Protein AF-F0EJE2-F1 (afdb_monomer_lite)

Foldseek 3Di:
DPPVVVVLLVQQLVLQLVVCVVVVDPDDPVVSSVLSVLLVVLLVVDDPVVNVVQSPDPCSNVVSVVSSVVVVVVVVVVVD

Secondary structure (DSSP, 8-state):
--HHHHHHHHHHHHHHHHHHHHTT----HHHHHHHHHHHHHHHHHS-HHHHHHHHTSTTHHHHHHHHHHHHHHHHHHHT-

Sequence (80 aa):
MNTNQLARKKYVQNKVKKVFVQANVTIPKLVINGVATALYKEFINLSIEEQERVLFSEELVACLWEKHVVTKEKELLEEM

pLDDT: mean 91.02, std 8.99, range [52.03, 97.56]

Structure (mmCIF, N/CA/C/O backbone):
data_AF-F0EJE2-F1
#
_entry.id   AF-F0EJE2-F1
#
loop_
_atom_site.group_PDB
_atom_site.id
_atom_site.type_symbol
_atom_site.label_atom_id
_atom_site.label_alt_id
_atom_site.label_comp_id
_atom_site.label_asym_id
_atom_site.label_entity_id
_atom_site.label_seq_id
_atom_site.pdbx_PDB_ins_code
_atom_site.Cartn_x
_atom_site.Cartn_y
_atom_site.Cartn_z
_atom_site.occupancy
_atom_site.B_iso_or_equiv
_atom_site.auth_seq_id
_atom_site.auth_comp_id
_atom_site.auth_asym_id
_atom_site.auth_atom_id
_atom_site.pdbx_PDB_model_num
ATOM 1 N N . MET A 1 1 ? 5.016 19.710 -10.842 1.00 52.03 1 MET A N 1
ATOM 2 C CA . MET A 1 1 ? 4.965 18.303 -10.381 1.00 52.03 1 MET A CA 1
ATOM 3 C C . MET A 1 1 ? 5.655 17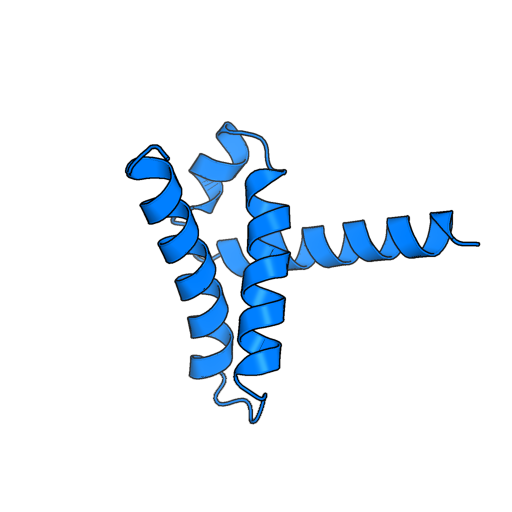.460 -11.445 1.00 52.03 1 MET A C 1
ATOM 5 O O . MET A 1 1 ? 5.228 17.526 -12.591 1.00 52.03 1 MET A O 1
ATOM 9 N N . ASN A 1 2 ? 6.766 16.787 -11.127 1.00 63.88 2 ASN A N 1
ATOM 10 C CA . ASN A 1 2 ? 7.562 16.064 -12.126 1.00 63.88 2 ASN A CA 1
ATOM 11 C C . ASN A 1 2 ? 6.738 14.869 -12.657 1.00 63.88 2 ASN A C 1
ATOM 13 O O . ASN A 1 2 ? 6.161 14.123 -11.863 1.00 63.88 2 ASN A O 1
ATOM 17 N N . THR A 1 3 ? 6.615 14.703 -13.976 1.00 64.56 3 THR A N 1
ATOM 18 C CA . THR A 1 3 ? 5.722 13.710 -14.622 1.00 64.56 3 THR A CA 1
ATOM 19 C C . THR A 1 3 ? 5.975 12.279 -14.136 1.00 64.56 3 THR A C 1
ATOM 21 O O . THR A 1 3 ? 5.035 11.495 -13.987 1.00 64.56 3 THR A O 1
ATOM 24 N N . ASN A 1 4 ? 7.223 11.974 -13.776 1.00 80.81 4 ASN A N 1
ATOM 25 C CA . ASN A 1 4 ? 7.646 10.681 -13.240 1.00 80.81 4 ASN A CA 1
ATOM 26 C C . ASN A 1 4 ? 7.037 10.373 -11.849 1.00 80.81 4 ASN A C 1
ATOM 28 O O . ASN A 1 4 ? 6.619 9.250 -11.573 1.00 80.81 4 ASN A O 1
ATOM 32 N N . GLN A 1 5 ? 6.876 11.385 -10.987 1.00 85.50 5 GLN A N 1
ATOM 33 C CA . GLN A 1 5 ? 6.263 11.217 -9.659 1.00 85.50 5 GLN A CA 1
ATOM 34 C C . GLN A 1 5 ? 4.756 10.947 -9.753 1.00 85.50 5 GLN A C 1
ATOM 36 O O . GLN A 1 5 ? 4.220 10.110 -9.026 1.00 85.50 5 GLN A O 1
ATOM 41 N N . LEU A 1 6 ? 4.063 11.624 -10.675 1.00 91.25 6 LEU A N 1
ATOM 42 C CA . LEU A 1 6 ? 2.633 11.402 -10.894 1.00 91.25 6 LEU A CA 1
ATOM 43 C C . LEU A 1 6 ? 2.360 9.994 -11.442 1.00 91.25 6 LEU A C 1
ATOM 45 O O . LEU A 1 6 ? 1.403 9.346 -11.014 1.00 91.25 6 LEU A O 1
ATOM 49 N N . ALA A 1 7 ? 3.205 9.520 -12.361 1.00 92.31 7 ALA A N 1
ATOM 50 C CA . ALA A 1 7 ? 3.122 8.168 -12.900 1.00 92.31 7 ALA A CA 1
ATOM 51 C C . ALA A 1 7 ? 3.310 7.113 -11.798 1.00 92.31 7 ALA A C 1
ATOM 53 O O . ALA A 1 7 ? 2.454 6.241 -11.644 1.00 92.31 7 ALA A O 1
ATOM 54 N N . ARG A 1 8 ? 4.357 7.252 -10.969 1.00 93.00 8 ARG A N 1
ATOM 55 C CA . ARG A 1 8 ? 4.609 6.365 -9.818 1.00 93.00 8 ARG A CA 1
ATOM 56 C C . ARG A 1 8 ? 3.436 6.346 -8.839 1.00 93.00 8 ARG A C 1
ATOM 58 O O . ARG A 1 8 ? 2.956 5.271 -8.487 1.00 93.00 8 ARG A O 1
ATOM 65 N N . LYS A 1 9 ? 2.896 7.516 -8.477 1.00 95.31 9 LYS A N 1
ATOM 66 C CA . LYS A 1 9 ? 1.710 7.615 -7.613 1.00 95.31 9 LYS A CA 1
ATOM 67 C C . LYS A 1 9 ? 0.527 6.828 -8.161 1.00 95.31 9 LYS A C 1
ATOM 69 O O . LYS A 1 9 ? -0.052 6.007 -7.452 1.00 95.31 9 LYS A O 1
ATOM 74 N N . LYS A 1 10 ? 0.167 7.071 -9.424 1.00 95.88 10 LYS A N 1
ATOM 75 C CA . LYS A 1 10 ? -0.957 6.379 -10.067 1.00 95.88 10 LYS A CA 1
ATOM 76 C C . LYS A 1 10 ? -0.722 4.875 -10.126 1.00 95.88 10 LYS A C 1
ATOM 78 O O . LYS A 1 10 ? -1.646 4.116 -9.852 1.00 95.88 10 LYS A O 1
ATOM 83 N N . TYR A 1 11 ? 0.498 4.456 -10.452 1.00 95.81 11 TYR A N 1
ATOM 84 C CA . TYR A 1 11 ? 0.865 3.049 -10.518 1.00 95.81 11 TYR A CA 1
ATOM 85 C C . TYR A 1 11 ? 0.654 2.347 -9.167 1.00 95.81 11 TYR A C 1
ATOM 87 O O . TYR A 1 11 ? -0.112 1.385 -9.101 1.00 95.81 11 TYR A O 1
ATOM 95 N N . VAL A 1 12 ? 1.251 2.865 -8.086 1.00 96.81 12 VAL A N 1
ATOM 96 C CA . VAL A 1 12 ? 1.158 2.256 -6.747 1.00 96.81 12 VAL A CA 1
ATOM 97 C C . VAL A 1 12 ? -0.296 2.199 -6.286 1.00 96.81 12 VAL A C 1
ATOM 99 O O . VAL A 1 12 ? -0.793 1.138 -5.911 1.00 96.81 12 VAL A O 1
ATOM 102 N N . GLN A 1 13 ? -1.023 3.316 -6.397 1.00 97.06 13 GLN A N 1
ATOM 103 C CA . GLN A 1 13 ? -2.428 3.371 -5.997 1.00 97.06 13 GLN A CA 1
ATOM 104 C C . GLN A 1 13 ? -3.292 2.387 -6.792 1.00 97.06 13 GLN A C 1
ATOM 106 O O . GLN A 1 13 ? -4.149 1.725 -6.213 1.00 97.06 13 GLN A O 1
ATOM 111 N N . ASN A 1 14 ? -3.076 2.254 -8.101 1.00 95.94 14 ASN A N 1
ATOM 112 C CA . ASN A 1 14 ? -3.829 1.307 -8.920 1.00 95.94 14 ASN A CA 1
ATOM 113 C C . ASN A 1 14 ? -3.506 -0.147 -8.567 1.00 95.94 14 ASN A C 1
ATOM 115 O O . ASN A 1 14 ? -4.427 -0.961 -8.522 1.00 95.94 14 ASN A O 1
ATOM 119 N N . LYS A 1 15 ? -2.239 -0.474 -8.275 1.00 95.44 15 LYS A N 1
ATOM 120 C CA . LYS A 1 15 ? -1.842 -1.820 -7.836 1.00 95.44 15 LYS A CA 1
ATOM 121 C C . LYS A 1 15 ? -2.562 -2.202 -6.539 1.00 95.44 15 LYS A C 1
ATOM 123 O O . LYS A 1 15 ? -3.170 -3.266 -6.486 1.00 95.44 15 LYS A O 1
ATOM 128 N N . VAL A 1 16 ? -2.596 -1.298 -5.555 1.00 94.94 16 VAL A N 1
ATOM 129 C CA . VAL A 1 16 ? -3.330 -1.498 -4.293 1.00 94.94 16 VAL A CA 1
ATOM 130 C C . VAL A 1 16 ? -4.823 -1.711 -4.548 1.00 94.94 16 VAL A C 1
ATOM 132 O O . VAL A 1 16 ? -5.389 -2.705 -4.106 1.00 94.94 16 VAL A O 1
ATOM 135 N N . LYS A 1 17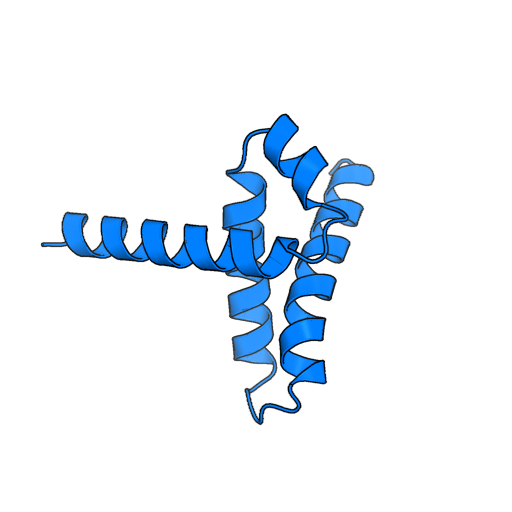 ? -5.470 -0.817 -5.309 1.00 94.88 17 LYS A N 1
ATOM 136 C CA . LYS A 1 17 ? -6.908 -0.932 -5.618 1.00 94.88 17 LYS A CA 1
ATOM 137 C C . LYS A 1 17 ? -7.246 -2.260 -6.293 1.00 94.88 17 LYS A C 1
ATOM 139 O O . LYS A 1 17 ? -8.284 -2.846 -5.998 1.00 94.88 17 LYS A O 1
ATOM 144 N N . LYS A 1 18 ? -6.374 -2.725 -7.193 1.00 93.56 18 LYS A N 1
ATOM 145 C CA . LYS A 1 18 ? -6.576 -3.959 -7.954 1.00 93.56 18 LYS A CA 1
ATOM 146 C C . LYS A 1 18 ? -6.648 -5.187 -7.045 1.00 93.56 18 LYS A C 1
ATOM 148 O O . LYS A 1 18 ? -7.506 -6.021 -7.295 1.00 93.56 18 LYS A O 1
ATOM 153 N N . VAL A 1 19 ? -5.842 -5.257 -5.981 1.00 91.50 19 VAL A N 1
ATOM 154 C CA . VAL A 1 19 ? -5.882 -6.368 -5.008 1.00 91.50 19 VAL A CA 1
ATOM 155 C C . VAL A 1 19 ? -7.274 -6.510 -4.393 1.00 91.50 19 VAL A C 1
ATOM 157 O O . VAL A 1 19 ? -7.850 -7.593 -4.417 1.00 91.50 19 VAL A O 1
ATOM 160 N N . PHE A 1 20 ? -7.864 -5.407 -3.929 1.00 87.69 20 PHE A N 1
ATOM 161 C CA . PHE A 1 20 ? -9.203 -5.434 -3.335 1.00 87.69 20 PHE A CA 1
ATOM 162 C C . PHE A 1 20 ? -10.285 -5.758 -4.370 1.00 87.69 20 PHE A C 1
ATOM 164 O O . PHE A 1 20 ? -11.145 -6.594 -4.124 1.00 87.69 20 PHE A O 1
ATOM 171 N N . VAL A 1 21 ? -10.228 -5.155 -5.561 1.00 86.12 21 VAL A N 1
ATOM 172 C CA . VAL A 1 21 ? -11.211 -5.445 -6.619 1.00 86.12 21 VAL A CA 1
ATOM 173 C C . VAL A 1 21 ? -11.149 -6.914 -7.057 1.00 86.12 21 VAL A C 1
ATOM 175 O O . VAL A 1 21 ? -12.190 -7.534 -7.245 1.00 86.12 21 VAL A O 1
ATOM 178 N N . GLN A 1 22 ? -9.950 -7.489 -7.190 1.00 87.75 22 GLN A N 1
ATOM 179 C CA . GLN A 1 22 ? -9.767 -8.894 -7.573 1.00 87.75 22 GLN A CA 1
ATOM 180 C C . GLN A 1 22 ? -10.202 -9.873 -6.484 1.00 87.75 22 GLN A C 1
ATOM 182 O O . GLN A 1 22 ? -10.700 -10.946 -6.806 1.00 87.75 22 GLN A O 1
ATOM 187 N N . ALA A 1 23 ? -10.074 -9.493 -5.213 1.00 83.12 23 ALA A N 1
ATOM 188 C CA . ALA A 1 23 ? -10.584 -10.280 -4.095 1.00 83.12 23 ALA A CA 1
ATOM 189 C C . ALA A 1 23 ? -12.129 -10.307 -4.021 1.00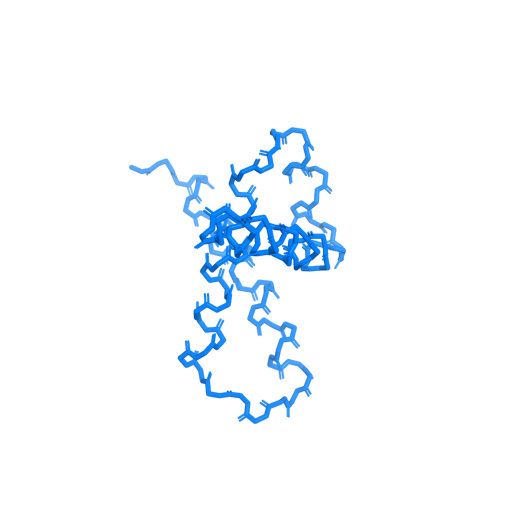 83.12 23 ALA A C 1
ATOM 191 O O . ALA A 1 23 ? -12.679 -10.947 -3.131 1.00 83.12 23 ALA A O 1
ATOM 192 N N . ASN A 1 24 ? -12.829 -9.617 -4.938 1.00 73.44 24 ASN A N 1
ATOM 193 C CA . ASN A 1 24 ? -14.290 -9.526 -5.027 1.00 73.44 24 ASN A CA 1
ATOM 194 C C . ASN A 1 24 ? -14.963 -9.138 -3.700 1.00 73.44 24 ASN A C 1
ATOM 196 O O . ASN A 1 24 ? -16.067 -9.575 -3.377 1.00 73.44 24 ASN A O 1
ATOM 200 N N . VAL A 1 25 ? -14.273 -8.320 -2.906 1.00 70.88 25 VAL A N 1
ATOM 201 C CA . VAL A 1 25 ? -14.775 -7.878 -1.610 1.00 70.88 25 VAL A CA 1
ATOM 202 C C . VAL A 1 25 ? -15.831 -6.793 -1.807 1.00 70.88 25 VAL A C 1
ATOM 204 O O . VAL A 1 25 ? -15.648 -5.859 -2.590 1.00 70.88 25 VAL A O 1
ATOM 207 N N . THR A 1 26 ? -16.923 -6.862 -1.047 1.00 85.81 26 THR A N 1
ATOM 208 C CA . THR A 1 26 ? -18.016 -5.870 -1.032 1.00 85.81 26 THR A CA 1
ATOM 209 C C . THR A 1 26 ? -17.619 -4.563 -0.327 1.00 85.81 26 THR A C 1
ATOM 211 O O . THR A 1 26 ? -18.438 -3.898 0.305 1.00 85.81 26 THR A O 1
ATOM 214 N N . ILE A 1 27 ? -16.341 -4.183 -0.397 1.00 87.00 27 ILE A N 1
ATOM 215 C CA . ILE A 1 27 ? -15.812 -2.987 0.255 1.00 87.00 27 ILE A CA 1
ATOM 216 C C . ILE A 1 27 ? -16.194 -1.756 -0.580 1.00 87.00 27 ILE A C 1
ATOM 218 O O . ILE A 1 27 ? -15.933 -1.720 -1.788 1.00 87.00 27 ILE A O 1
ATOM 222 N N . PRO A 1 28 ? -16.759 -0.701 0.035 1.00 91.81 28 PRO A N 1
ATOM 223 C CA . PRO A 1 28 ? -17.069 0.532 -0.673 1.00 91.81 28 PRO A CA 1
ATOM 224 C C . PRO A 1 28 ? -15.837 1.148 -1.348 1.00 91.81 28 PRO A C 1
ATOM 226 O O . PRO A 1 28 ? -14.759 1.249 -0.758 1.00 91.81 28 PRO A O 1
ATOM 229 N N . LYS A 1 29 ? -16.014 1.676 -2.567 1.00 90.75 29 LYS A N 1
ATOM 230 C CA . LYS A 1 29 ? -14.938 2.340 -3.332 1.00 90.75 29 LYS A CA 1
ATOM 231 C C . LYS A 1 29 ? -14.245 3.457 -2.546 1.00 90.75 29 LYS A C 1
ATOM 233 O O . LYS A 1 29 ? -13.043 3.658 -2.709 1.00 90.75 29 LYS A O 1
ATOM 238 N N . LEU A 1 30 ? -14.991 4.180 -1.706 1.00 94.06 30 LEU A N 1
ATOM 239 C CA . LEU A 1 30 ? -14.452 5.241 -0.852 1.00 94.06 30 LEU A CA 1
ATOM 240 C C . LEU A 1 30 ? -13.381 4.701 0.107 1.00 94.06 30 LEU A C 1
ATOM 242 O O . LEU A 1 30 ? -12.304 5.283 0.203 1.00 94.06 30 LEU A O 1
ATOM 246 N N . VAL A 1 31 ? -13.644 3.552 0.735 1.00 93.19 31 VAL A N 1
ATOM 247 C CA . VAL A 1 31 ? -12.711 2.890 1.658 1.00 93.19 31 VAL A CA 1
ATOM 248 C C . VAL A 1 31 ? -11.473 2.407 0.904 1.00 93.19 31 VAL A C 1
ATOM 250 O O . VAL A 1 31 ? -10.355 2.715 1.307 1.00 93.19 31 VAL A O 1
ATOM 253 N N . ILE A 1 32 ? -11.653 1.754 -0.250 1.00 94.12 32 ILE A N 1
ATOM 254 C CA . ILE A 1 32 ? -10.536 1.289 -1.093 1.00 94.12 32 ILE A CA 1
ATOM 255 C C . ILE A 1 32 ? -9.638 2.466 -1.519 1.00 94.12 32 ILE A C 1
ATOM 257 O O . ILE A 1 32 ? -8.411 2.367 -1.505 1.00 94.12 32 ILE A O 1
ATOM 261 N N . ASN A 1 33 ? -10.231 3.607 -1.884 1.00 94.94 33 ASN A N 1
ATOM 262 C CA . ASN A 1 33 ? -9.479 4.816 -2.224 1.00 94.94 33 ASN A CA 1
ATOM 263 C C . ASN A 1 33 ? -8.716 5.392 -1.021 1.00 94.94 33 ASN A C 1
ATOM 265 O O . ASN A 1 33 ? -7.588 5.866 -1.195 1.00 94.94 33 ASN A O 1
ATOM 269 N N . GLY A 1 34 ? -9.308 5.337 0.174 1.00 96.12 34 GLY A N 1
ATOM 270 C CA . GLY A 1 34 ? -8.649 5.705 1.426 1.00 96.12 34 GLY A CA 1
ATOM 271 C C . GLY A 1 34 ? -7.415 4.842 1.682 1.00 96.12 34 GLY A C 1
ATOM 272 O O . GLY A 1 34 ? -6.315 5.379 1.809 1.00 96.12 34 GLY A O 1
ATOM 273 N N . VAL A 1 35 ? -7.570 3.516 1.626 1.00 95.19 35 VAL A N 1
ATOM 274 C CA . VAL A 1 35 ? -6.468 2.554 1.795 1.00 95.19 35 VAL A CA 1
ATOM 275 C C . VAL A 1 35 ? -5.369 2.782 0.759 1.00 95.19 35 VAL A C 1
ATOM 277 O O . VAL A 1 35 ? -4.203 2.912 1.113 1.00 95.19 35 VAL A O 1
ATOM 280 N N . ALA A 1 36 ? -5.716 2.927 -0.523 1.00 96.69 36 ALA A N 1
ATOM 281 C CA . ALA A 1 36 ? -4.729 3.203 -1.569 1.00 96.69 36 ALA A CA 1
ATOM 282 C C . ALA A 1 36 ? -3.960 4.514 -1.337 1.00 96.69 36 ALA A C 1
ATOM 284 O O . ALA A 1 36 ? -2.792 4.629 -1.704 1.00 96.69 36 ALA A O 1
ATOM 285 N N . THR A 1 37 ? -4.602 5.514 -0.732 1.00 97.38 37 THR A N 1
ATOM 286 C CA . THR A 1 37 ? -3.944 6.769 -0.357 1.00 97.38 37 THR A CA 1
ATOM 287 C C . THR A 1 37 ? -3.013 6.575 0.834 1.00 97.38 37 THR A C 1
ATOM 289 O O . THR A 1 37 ? -1.896 7.082 0.793 1.00 97.38 37 THR A O 1
ATOM 292 N N . ALA A 1 38 ? -3.443 5.830 1.853 1.00 96.81 38 ALA A N 1
ATOM 293 C CA . ALA A 1 38 ? -2.637 5.519 3.028 1.00 96.81 38 ALA A CA 1
ATOM 294 C C . ALA A 1 38 ? -1.389 4.701 2.660 1.00 96.81 38 ALA A C 1
ATOM 296 O O . ALA A 1 38 ? -0.279 5.127 2.953 1.00 96.81 38 ALA A O 1
ATOM 297 N N . LEU A 1 39 ? -1.538 3.618 1.894 1.00 97.44 39 LEU A N 1
ATOM 298 C CA . LEU A 1 39 ? -0.396 2.798 1.474 1.00 97.44 39 LEU A CA 1
ATOM 299 C C . LEU A 1 39 ? 0.567 3.552 0.546 1.00 97.44 39 LEU A C 1
ATOM 301 O O . LEU A 1 39 ? 1.770 3.320 0.580 1.00 97.44 39 LEU A O 1
ATOM 305 N N . TYR A 1 40 ? 0.076 4.502 -0.258 1.00 97.56 40 TYR A N 1
ATOM 306 C CA . TYR A 1 40 ? 0.973 5.375 -1.019 1.00 97.56 40 TYR A CA 1
ATOM 307 C C . TYR A 1 40 ? 1.799 6.306 -0.115 1.00 97.56 40 TYR A C 1
ATOM 309 O O . TYR A 1 40 ? 2.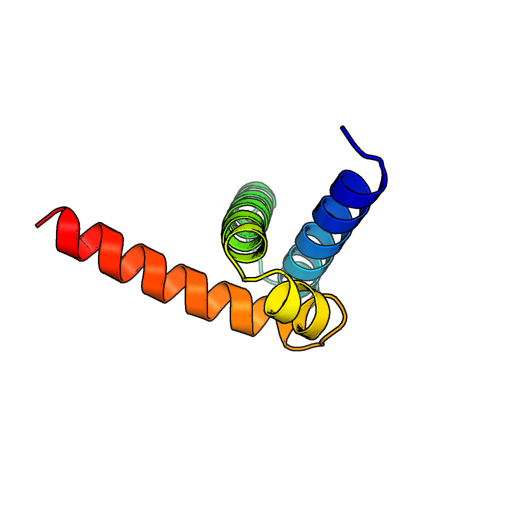930 6.632 -0.470 1.00 97.56 40 TYR A O 1
ATOM 317 N N . LYS A 1 41 ? 1.269 6.730 1.043 1.00 96.62 41 LYS A N 1
ATOM 318 C CA . LYS A 1 41 ? 2.059 7.484 2.030 1.00 96.62 41 LYS A CA 1
ATOM 319 C C . LYS A 1 41 ? 3.180 6.622 2.611 1.00 96.62 41 LYS A C 1
ATOM 321 O O . LYS A 1 41 ? 4.306 7.088 2.691 1.00 96.62 41 LYS A O 1
ATOM 326 N N . GLU A 1 42 ? 2.908 5.356 2.914 1.00 97.50 42 GLU A N 1
ATOM 327 C CA . GLU A 1 42 ? 3.975 4.445 3.350 1.00 97.50 42 GLU A CA 1
ATOM 328 C C . GLU A 1 42 ? 5.028 4.249 2.254 1.00 97.50 42 GLU A C 1
ATOM 330 O O . GLU A 1 42 ? 6.220 4.238 2.537 1.00 97.50 42 GLU A O 1
ATOM 335 N N . PHE A 1 43 ? 4.609 4.181 0.985 1.00 96.62 43 PHE A N 1
ATOM 336 C CA . PHE A 1 43 ? 5.530 4.032 -0.142 1.00 96.62 43 PHE A CA 1
ATOM 337 C C . PHE A 1 43 ? 6.510 5.203 -0.261 1.00 96.62 43 PHE A C 1
ATOM 339 O O . PHE A 1 43 ? 7.695 4.979 -0.480 1.00 96.62 43 PHE A O 1
ATOM 346 N N . ILE A 1 44 ? 6.041 6.446 -0.110 1.00 96.06 44 ILE A N 1
ATOM 347 C CA . ILE A 1 44 ? 6.931 7.618 -0.174 1.00 96.06 44 ILE A CA 1
ATOM 348 C C . ILE A 1 44 ? 7.861 7.727 1.042 1.00 96.06 44 ILE A C 1
ATOM 350 O O . ILE A 1 44 ? 8.880 8.402 0.939 1.00 96.06 44 ILE A O 1
ATOM 354 N N . ASN A 1 45 ? 7.521 7.070 2.155 1.00 95.12 45 ASN A N 1
ATOM 355 C CA . ASN A 1 45 ? 8.339 7.021 3.367 1.00 95.12 45 ASN A CA 1
ATOM 356 C C . ASN A 1 45 ? 9.434 5.941 3.308 1.00 95.12 45 ASN A C 1
ATOM 358 O O . ASN A 1 45 ? 10.308 5.909 4.171 1.00 95.12 45 ASN A O 1
ATOM 362 N N . LEU A 1 46 ? 9.401 5.054 2.308 1.00 94.19 46 LEU A N 1
ATOM 363 C CA . LEU A 1 46 ? 10.485 4.110 2.036 1.00 94.19 46 LEU A CA 1
ATOM 364 C C . LEU A 1 46 ? 11.735 4.839 1.531 1.00 94.19 46 LEU A C 1
ATOM 366 O O . LEU A 1 46 ? 11.625 5.873 0.860 1.00 94.19 46 LEU A O 1
ATOM 370 N N . SER A 1 47 ? 12.913 4.248 1.761 1.00 94.62 47 SER A N 1
ATOM 371 C CA . SER A 1 47 ? 14.143 4.713 1.103 1.00 94.62 47 SER A CA 1
ATOM 372 C C . SER A 1 47 ? 14.010 4.614 -0.424 1.00 94.62 47 SER A C 1
ATOM 374 O O . SER A 1 47 ? 13.183 3.860 -0.940 1.00 94.62 47 SER A O 1
ATOM 376 N N . ILE A 1 48 ? 14.818 5.363 -1.177 1.00 93.06 48 ILE A N 1
ATOM 377 C CA . ILE A 1 48 ? 14.769 5.316 -2.649 1.00 93.06 48 ILE A CA 1
ATOM 378 C C . ILE A 1 48 ? 15.084 3.897 -3.145 1.00 93.06 48 ILE A C 1
ATOM 380 O O . ILE A 1 48 ? 14.382 3.384 -4.015 1.00 93.06 48 ILE A O 1
ATOM 384 N N . GLU A 1 49 ? 16.071 3.237 -2.541 1.00 94.00 49 GLU A N 1
ATOM 385 C CA . GLU A 1 49 ? 16.459 1.862 -2.862 1.00 94.00 49 GLU A CA 1
ATOM 386 C C . GLU A 1 49 ? 15.324 0.875 -2.561 1.00 94.00 49 GLU A C 1
ATOM 388 O O . GLU A 1 49 ? 15.029 -0.012 -3.365 1.00 94.00 49 GLU A O 1
ATOM 393 N N . G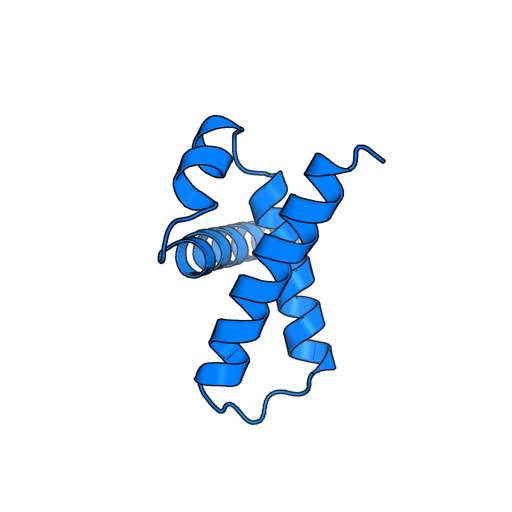LU A 1 50 ? 14.642 1.041 -1.421 1.00 94.31 50 GLU A N 1
ATOM 394 C CA . GLU A 1 50 ? 13.462 0.244 -1.087 1.00 94.31 50 GLU A CA 1
ATOM 395 C C . GLU A 1 50 ? 12.340 0.470 -2.105 1.00 94.31 50 GLU A C 1
ATOM 397 O O . GLU A 1 50 ? 11.765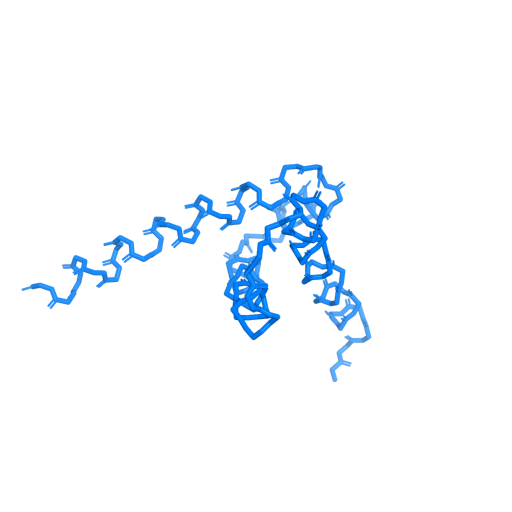 -0.508 -2.582 1.00 94.31 50 GLU A O 1
ATOM 402 N N . GLN A 1 51 ? 12.050 1.726 -2.473 1.00 94.69 51 GLN A N 1
ATOM 403 C CA . GLN A 1 51 ? 11.031 2.064 -3.471 1.00 94.69 51 GLN A CA 1
ATOM 404 C C . GLN A 1 51 ? 11.318 1.382 -4.806 1.00 94.69 51 GLN A C 1
ATOM 406 O O . GLN A 1 51 ? 10.416 0.777 -5.380 1.00 94.69 51 GLN A O 1
ATOM 411 N N . GLU A 1 52 ? 12.553 1.453 -5.301 1.00 93.38 52 GLU A N 1
ATOM 412 C CA . GLU A 1 52 ? 12.948 0.836 -6.570 1.00 93.38 52 GLU A CA 1
ATOM 413 C C . GLU A 1 52 ? 12.834 -0.688 -6.531 1.00 93.38 52 GLU A C 1
ATOM 415 O O . GLU A 1 52 ? 12.312 -1.282 -7.477 1.00 93.38 52 GLU A O 1
ATOM 420 N N . ARG A 1 53 ? 13.222 -1.311 -5.410 1.00 93.88 53 ARG A N 1
ATOM 421 C CA . ARG A 1 53 ? 13.085 -2.758 -5.201 1.00 93.88 53 ARG A CA 1
ATOM 422 C C . ARG A 1 53 ? 11.626 -3.209 -5.234 1.00 93.88 53 ARG A C 1
ATOM 424 O O . ARG A 1 53 ? 11.313 -4.227 -5.847 1.00 93.88 53 ARG A O 1
ATOM 431 N N . VAL A 1 54 ? 10.728 -2.484 -4.563 1.00 94.75 54 VAL A N 1
ATOM 432 C CA . VAL A 1 54 ? 9.338 -2.942 -4.390 1.00 94.75 54 VAL A CA 1
ATOM 433 C C . VAL A 1 54 ? 8.392 -2.478 -5.494 1.00 94.75 54 VAL A C 1
ATOM 435 O O . VAL A 1 54 ? 7.372 -3.126 -5.706 1.00 94.75 54 VAL A O 1
ATOM 438 N N . LEU A 1 55 ? 8.696 -1.396 -6.224 1.00 93.62 55 LEU A N 1
ATOM 439 C CA . LEU A 1 55 ? 7.757 -0.746 -7.153 1.00 93.62 55 LEU A CA 1
ATOM 440 C C . LEU A 1 55 ? 7.144 -1.714 -8.171 1.00 93.62 55 LEU A C 1
ATOM 442 O O . LEU A 1 55 ? 5.951 -1.636 -8.450 1.00 93.62 55 LEU A O 1
ATOM 446 N N . PHE A 1 56 ? 7.920 -2.647 -8.714 1.00 92.62 56 PHE A N 1
ATOM 447 C CA . PHE A 1 56 ? 7.420 -3.617 -9.695 1.00 92.62 56 PHE A CA 1
ATOM 448 C C . PHE A 1 56 ? 7.234 -5.028 -9.129 1.00 92.62 56 PHE A C 1
ATOM 450 O O . PHE A 1 56 ? 6.797 -5.914 -9.860 1.00 92.62 56 PHE A O 1
ATOM 457 N N . SER A 1 57 ? 7.489 -5.216 -7.832 1.00 93.56 57 SER A N 1
ATOM 458 C CA . SER A 1 57 ? 7.311 -6.493 -7.145 1.00 93.56 57 SER A CA 1
ATOM 459 C C . SER A 1 57 ? 5.827 -6.841 -6.965 1.00 93.56 57 SER A C 1
ATOM 461 O O . SER A 1 57 ? 4.950 -5.972 -6.873 1.00 93.56 57 SER A O 1
ATOM 463 N N . GLU A 1 58 ? 5.538 -8.138 -6.896 1.00 90.50 58 GLU A N 1
ATOM 464 C CA . GLU A 1 58 ? 4.234 -8.656 -6.469 1.00 90.50 58 GLU A CA 1
ATOM 465 C C . GLU A 1 58 ? 3.978 -8.386 -4.980 1.00 90.50 58 GLU A C 1
ATOM 467 O O . GLU A 1 58 ? 2.836 -8.177 -4.575 1.00 90.50 58 GLU A O 1
ATOM 472 N N . GLU A 1 59 ? 5.046 -8.266 -4.191 1.00 92.69 59 GLU A N 1
ATOM 473 C CA . GLU A 1 59 ? 5.004 -8.038 -2.745 1.00 92.69 59 GLU A CA 1
ATOM 474 C C . GLU A 1 59 ? 4.694 -6.587 -2.367 1.00 92.69 59 GLU A C 1
ATOM 476 O O . GLU A 1 59 ? 4.456 -6.302 -1.196 1.00 92.69 59 GLU A O 1
ATOM 481 N N . LEU A 1 60 ? 4.647 -5.662 -3.339 1.00 95.31 60 LEU A N 1
ATOM 482 C CA . LEU A 1 60 ? 4.452 -4.228 -3.099 1.00 95.31 60 LEU A CA 1
ATOM 483 C C . LEU A 1 60 ? 3.330 -3.952 -2.093 1.00 95.31 60 LEU A C 1
ATOM 485 O O . LEU A 1 60 ? 3.512 -3.200 -1.143 1.00 95.31 60 LEU A O 1
ATOM 489 N N . VAL A 1 61 ? 2.155 -4.547 -2.304 1.00 95.38 61 VAL A N 1
ATOM 490 C CA . VAL A 1 61 ? 0.983 -4.268 -1.463 1.00 95.38 61 VAL A CA 1
ATOM 491 C C . VAL A 1 61 ? 1.157 -4.849 -0.060 1.00 95.38 61 VAL A C 1
ATOM 493 O O . VAL A 1 61 ? 0.784 -4.183 0.902 1.00 95.38 61 VAL A O 1
ATOM 496 N N . ALA A 1 62 ? 1.761 -6.033 0.064 1.00 94.75 62 ALA A N 1
ATOM 497 C CA . ALA A 1 62 ? 2.020 -6.673 1.350 1.00 94.75 62 ALA A CA 1
ATOM 498 C C . ALA A 1 62 ? 3.039 -5.875 2.177 1.00 94.75 62 ALA A C 1
ATOM 500 O O . ALA A 1 62 ? 2.749 -5.533 3.320 1.00 94.75 62 ALA A O 1
ATOM 501 N N . CYS A 1 63 ? 4.166 -5.475 1.576 1.00 96.00 63 CYS A N 1
ATOM 502 C CA . CYS A 1 63 ? 5.176 -4.656 2.250 1.00 96.00 63 CYS A CA 1
ATOM 503 C C . CYS A 1 63 ? 4.600 -3.322 2.740 1.00 96.00 63 CYS A C 1
ATOM 505 O O . CYS A 1 63 ? 4.868 -2.896 3.861 1.00 96.00 63 CYS A O 1
ATOM 507 N N . LEU A 1 64 ? 3.803 -2.646 1.905 1.00 97.38 64 LEU A N 1
ATOM 508 C CA . LEU A 1 64 ? 3.183 -1.378 2.291 1.00 97.38 64 LEU A CA 1
ATOM 509 C C . LEU A 1 64 ? 2.148 -1.563 3.401 1.00 97.38 64 LEU A C 1
ATOM 511 O O . LEU A 1 64 ? 2.050 -0.712 4.280 1.00 97.38 64 LEU A O 1
ATOM 515 N N . TRP A 1 65 ? 1.383 -2.654 3.364 1.00 96.19 65 TRP A N 1
ATOM 516 C CA . TRP A 1 65 ? 0.405 -2.970 4.399 1.00 96.19 65 TRP A CA 1
ATOM 517 C C . TRP A 1 65 ? 1.069 -3.228 5.750 1.00 96.19 65 TRP A C 1
ATOM 519 O O . TRP A 1 65 ? 0.656 -2.649 6.749 1.00 96.19 65 TRP A O 1
ATOM 529 N N . GLU A 1 66 ? 2.126 -4.040 5.774 1.00 95.88 66 GLU A N 1
ATOM 530 C CA . GLU A 1 66 ? 2.894 -4.321 6.987 1.00 95.88 66 GLU A CA 1
ATOM 531 C C . GLU A 1 66 ? 3.462 -3.034 7.596 1.00 95.88 66 GLU A C 1
ATOM 533 O O . GLU A 1 66 ? 3.250 -2.768 8.780 1.00 95.88 66 GLU A O 1
ATOM 538 N N . LYS A 1 67 ? 4.085 -2.171 6.778 1.00 95.62 67 LYS A N 1
ATOM 539 C CA . LYS A 1 67 ? 4.558 -0.863 7.259 1.00 95.62 67 LYS A CA 1
ATOM 540 C C . LYS A 1 67 ? 3.416 -0.003 7.793 1.00 95.62 67 LYS A C 1
ATOM 542 O O . LYS A 1 67 ? 3.577 0.613 8.839 1.00 95.62 67 LYS A O 1
ATOM 547 N N . HIS A 1 68 ? 2.265 0.008 7.123 1.00 96.56 68 HIS A N 1
ATOM 548 C CA . HIS A 1 68 ? 1.111 0.778 7.577 1.00 96.56 68 HIS A CA 1
ATOM 549 C C . HIS A 1 68 ? 0.618 0.342 8.961 1.00 96.56 68 HIS A C 1
ATOM 551 O O . HIS A 1 68 ? 0.329 1.194 9.798 1.00 96.56 68 HIS A O 1
ATOM 557 N N . VAL A 1 69 ? 0.543 -0.970 9.208 1.00 95.75 69 VAL A N 1
ATOM 558 C CA . VAL A 1 69 ? 0.155 -1.522 10.514 1.00 95.75 69 VAL A CA 1
ATOM 559 C C . VAL A 1 69 ? 1.148 -1.084 11.587 1.00 95.75 69 VAL A C 1
ATOM 561 O O . VAL A 1 69 ? 0.730 -0.498 12.580 1.00 95.75 69 VAL A O 1
ATOM 564 N N . VAL A 1 70 ? 2.453 -1.249 11.346 1.00 95.38 70 VAL A N 1
ATOM 565 C CA . VAL A 1 70 ? 3.503 -0.828 12.292 1.00 95.38 70 VAL A CA 1
ATOM 566 C C . VAL A 1 70 ? 3.450 0.678 12.574 1.00 95.38 70 VAL A C 1
ATOM 568 O O . VAL A 1 70 ? 3.608 1.098 13.719 1.00 95.38 70 VAL A O 1
ATOM 571 N N . THR A 1 71 ? 3.229 1.510 11.553 1.00 94.19 71 THR A N 1
ATOM 572 C CA . THR A 1 71 ? 3.073 2.963 11.726 1.00 94.19 71 THR A CA 1
ATOM 573 C C . THR A 1 71 ? 1.873 3.273 12.620 1.00 94.19 71 THR A C 1
ATOM 575 O O . THR A 1 71 ? 1.998 4.049 13.562 1.00 94.19 71 THR A O 1
ATOM 578 N N . LYS A 1 72 ? 0.726 2.631 12.375 1.00 93.25 72 LYS A N 1
ATOM 579 C CA . LYS A 1 72 ? -0.491 2.844 13.167 1.00 93.25 72 LYS A CA 1
ATOM 580 C C . LYS A 1 72 ? -0.356 2.363 14.606 1.00 93.25 72 LYS A C 1
ATOM 582 O O . LYS A 1 72 ? -0.839 3.038 15.505 1.00 93.25 72 LYS A O 1
ATOM 587 N N . GLU A 1 73 ? 0.314 1.239 14.832 1.00 93.38 73 GLU A N 1
ATOM 588 C CA . GLU A 1 73 ? 0.611 0.745 16.179 1.00 93.38 73 GLU A CA 1
ATOM 589 C C . GLU A 1 73 ? 1.458 1.744 16.973 1.00 93.38 73 GLU A C 1
ATOM 591 O O . GLU A 1 73 ? 1.162 2.006 18.134 1.00 93.38 73 GLU A O 1
ATOM 596 N N . LYS A 1 74 ? 2.474 2.346 16.344 1.00 93.19 74 LYS A N 1
ATOM 597 C CA . LYS A 1 74 ? 3.298 3.381 16.986 1.00 93.19 74 LYS A CA 1
ATOM 598 C C . LYS A 1 74 ? 2.500 4.637 17.313 1.00 93.19 74 LYS A C 1
ATOM 600 O O . LYS A 1 74 ? 2.575 5.101 18.441 1.00 93.19 74 LYS A O 1
ATOM 605 N N . GLU A 1 75 ? 1.718 5.144 16.359 1.00 92.44 75 GLU A N 1
ATOM 606 C CA . GLU A 1 75 ? 0.856 6.315 16.574 1.00 92.44 75 GLU A CA 1
ATOM 607 C C . GLU A 1 75 ? -0.105 6.088 17.753 1.00 92.44 75 GLU A C 1
ATOM 609 O O . GLU A 1 75 ? -0.229 6.943 18.620 1.00 92.44 75 GLU A O 1
ATOM 614 N N . LEU A 1 76 ? -0.719 4.904 17.842 1.00 92.69 76 LEU A N 1
ATOM 615 C CA . LEU A 1 76 ? -1.609 4.552 18.953 1.00 92.69 76 LEU A CA 1
ATOM 616 C C . LEU A 1 76 ? -0.892 4.508 20.309 1.00 92.69 76 LEU A C 1
ATOM 618 O O . LEU A 1 76 ? -1.480 4.889 21.316 1.00 92.69 76 LEU A O 1
ATOM 622 N N . LEU A 1 77 ? 0.355 4.032 20.351 1.00 91.56 77 LEU A N 1
ATOM 623 C CA . LEU A 1 77 ? 1.152 3.984 21.581 1.00 91.56 77 LEU A CA 1
ATOM 624 C C . LEU A 1 77 ? 1.652 5.367 22.018 1.00 91.56 77 LEU A C 1
ATOM 626 O O . LEU A 1 77 ? 1.846 5.580 23.208 1.00 91.56 77 LEU A O 1
ATOM 630 N N . GLU A 1 78 ? 1.874 6.287 21.079 1.00 86.56 78 GLU A N 1
ATOM 631 C CA . GLU A 1 78 ? 2.257 7.678 21.366 1.00 86.56 78 GLU A CA 1
ATOM 632 C C . GLU A 1 78 ? 1.073 8.531 21.855 1.00 86.56 78 GLU A C 1
ATOM 634 O O . GLU A 1 78 ? 1.278 9.558 22.501 1.00 86.56 78 GLU A O 1
ATOM 639 N N . GLU A 1 79 ? -0.162 8.115 21.560 1.00 71.50 79 GLU A N 1
ATOM 640 C CA . GLU A 1 79 ? -1.397 8.759 22.029 1.00 71.50 79 GLU A CA 1
ATOM 641 C C . GLU A 1 79 ? -1.822 8.331 23.454 1.00 71.50 79 GLU A C 1
ATOM 643 O O . GLU A 1 79 ? -2.754 8.925 24.005 1.00 71.50 79 GLU A O 1
ATOM 648 N N . MET A 1 80 ? -1.160 7.327 24.052 1.00 58.28 80 MET A N 1
ATOM 649 C CA . MET A 1 80 ? -1.402 6.819 25.418 1.00 58.28 80 MET A CA 1
ATOM 650 C C . MET A 1 80 ? -0.505 7.474 26.472 1.00 58.28 80 MET A C 1
ATOM 652 O O . MET A 1 80 ? -1.029 7.730 27.582 1.00 58.28 80 MET A O 1
#

Organism: NCBI:txid888066

Radius of gyration: 13.36 Å; chains: 1; bounding box: 34×29×40 Å